Protein AF-A0A1S8X1K6-F1 (afdb_monomer_lite)

Structure (mmCIF, N/CA/C/O backbone):
data_AF-A0A1S8X1K6-F1
#
_entry.id   AF-A0A1S8X1K6-F1
#
loop_
_atom_site.group_PDB
_atom_site.id
_atom_site.type_symbol
_atom_site.label_atom_id
_atom_site.label_alt_id
_atom_site.label_comp_id
_atom_site.label_asym_id
_atom_site.label_entity_id
_atom_site.label_seq_id
_atom_site.pdbx_PDB_ins_code
_atom_site.Cartn_x
_atom_site.Cartn_y
_atom_site.Cartn_z
_atom_site.occupancy
_atom_site.B_iso_or_equiv
_atom_site.auth_seq_id
_atom_site.auth_comp_id
_atom_site.auth_asym_id
_atom_site.auth_atom_id
_atom_site.pdbx_PDB_model_num
ATOM 1 N N . MET A 1 1 ? 0.763 10.825 52.551 1.00 49.91 1 MET A N 1
ATOM 2 C CA . MET A 1 1 ? 0.249 11.435 51.300 1.00 49.91 1 MET A CA 1
ATOM 3 C C . MET A 1 1 ? 1.243 11.391 50.130 1.00 49.91 1 MET A C 1
ATOM 5 O O . MET A 1 1 ? 0.794 11.433 48.998 1.00 49.91 1 MET A O 1
ATOM 9 N N . LEU A 1 2 ? 2.560 11.222 50.345 1.00 53.31 2 LEU A N 1
ATOM 10 C CA . LEU A 1 2 ? 3.559 11.138 49.257 1.00 53.31 2 LEU A CA 1
ATOM 11 C C . LEU A 1 2 ? 3.500 9.832 48.424 1.00 53.31 2 LEU A C 1
ATOM 13 O O . LEU A 1 2 ? 3.860 9.824 47.253 1.00 53.31 2 LEU A O 1
ATOM 17 N N . ILE A 1 3 ? 3.015 8.740 49.028 1.00 54.16 3 ILE A N 1
ATOM 18 C CA . ILE A 1 3 ? 2.956 7.384 48.439 1.00 54.16 3 ILE A CA 1
ATOM 19 C C . ILE A 1 3 ? 1.762 7.234 47.472 1.00 54.16 3 ILE A C 1
ATOM 21 O O . ILE A 1 3 ? 1.791 6.458 46.524 1.00 54.16 3 ILE A O 1
ATOM 25 N N . GLN A 1 4 ? 0.702 8.022 47.677 1.00 53.00 4 GLN A N 1
ATOM 26 C CA . GLN A 1 4 ? -0.536 7.945 46.893 1.00 53.00 4 GLN A CA 1
ATOM 27 C C . GLN A 1 4 ? -0.394 8.624 45.519 1.00 53.00 4 GLN A C 1
ATOM 29 O O . GLN A 1 4 ? -1.008 8.192 44.548 1.00 53.00 4 GLN A O 1
ATOM 34 N N . HIS A 1 5 ? 0.477 9.635 45.413 1.00 50.34 5 HIS A N 1
ATOM 35 C CA . HIS A 1 5 ? 0.811 10.294 44.145 1.00 50.34 5 HIS A CA 1
ATOM 36 C C . HIS A 1 5 ? 1.743 9.458 43.260 1.00 50.34 5 HIS A C 1
ATOM 38 O O . HIS A 1 5 ? 1.666 9.553 42.039 1.00 50.34 5 HIS A O 1
ATOM 44 N N . THR A 1 6 ? 2.592 8.614 43.852 1.00 51.22 6 THR A N 1
ATOM 45 C CA . THR A 1 6 ? 3.534 7.756 43.113 1.00 51.22 6 THR A CA 1
ATOM 46 C C . THR A 1 6 ? 2.828 6.597 42.406 1.00 51.22 6 THR A C 1
ATOM 48 O O . THR A 1 6 ? 3.234 6.221 41.311 1.00 51.22 6 THR A O 1
ATOM 51 N N . ILE A 1 7 ? 1.732 6.078 42.974 1.00 52.78 7 ILE A N 1
ATOM 52 C CA . ILE A 1 7 ? 0.923 5.011 42.354 1.00 52.78 7 ILE A CA 1
ATOM 53 C C . ILE A 1 7 ? 0.097 5.549 41.172 1.00 52.78 7 ILE A C 1
ATOM 55 O O . ILE A 1 7 ? -0.076 4.853 40.175 1.00 52.78 7 ILE A O 1
ATOM 59 N N . LEU A 1 8 ? -0.366 6.803 41.242 1.00 51.25 8 LEU A N 1
ATOM 60 C CA . LEU A 1 8 ? -1.197 7.414 40.196 1.00 51.25 8 LEU A CA 1
ATOM 61 C C . LEU A 1 8 ? -0.425 7.699 38.891 1.00 51.25 8 LEU A C 1
ATOM 63 O O . LEU A 1 8 ? -1.028 7.819 37.830 1.00 51.25 8 LEU A O 1
ATOM 67 N N . LEU A 1 9 ? 0.906 7.790 38.955 1.00 53.66 9 LEU A N 1
ATOM 68 C CA . LEU A 1 9 ? 1.767 8.103 37.808 1.00 53.66 9 LEU A CA 1
ATOM 69 C C . LEU A 1 9 ? 2.146 6.878 36.956 1.00 53.66 9 LEU A C 1
ATOM 71 O O . LEU A 1 9 ? 2.647 7.056 35.849 1.00 53.66 9 LEU A O 1
ATOM 75 N N . LEU A 1 10 ? 1.909 5.647 37.430 1.00 54.81 10 LEU A N 1
ATOM 76 C CA . LEU A 1 10 ? 2.419 4.429 36.781 1.00 54.81 10 LEU A CA 1
ATOM 77 C C . LEU A 1 10 ? 1.431 3.698 35.857 1.00 54.81 10 LEU A C 1
ATOM 79 O O . LEU A 1 10 ? 1.781 2.658 35.302 1.00 54.81 10 LEU A O 1
ATOM 83 N N . THR A 1 11 ? 0.215 4.204 35.647 1.00 60.66 11 THR A N 1
ATOM 84 C CA . THR A 1 11 ? -0.744 3.582 34.718 1.00 60.66 11 THR A CA 1
ATOM 85 C C . THR A 1 11 ? -0.612 4.162 33.309 1.00 60.66 11 THR A C 1
ATOM 87 O O . THR A 1 11 ? -1.548 4.763 32.782 1.00 60.66 11 THR A O 1
ATOM 90 N N . THR A 1 12 ? 0.548 4.007 32.668 1.00 66.06 12 THR A N 1
ATOM 91 C CA . THR A 1 12 ? 0.636 4.180 31.212 1.00 66.06 12 THR A CA 1
ATOM 92 C C . THR A 1 12 ? -0.003 2.959 30.554 1.00 66.06 12 THR A C 1
ATOM 94 O O . THR A 1 12 ? 0.557 1.866 30.523 1.00 66.06 12 THR A O 1
ATOM 97 N N . ALA A 1 13 ? -1.233 3.119 30.064 1.00 64.75 13 ALA A N 1
ATOM 98 C CA . ALA A 1 13 ? -1.916 2.080 29.305 1.00 64.75 13 ALA A CA 1
ATOM 99 C C . ALA A 1 13 ? -1.148 1.818 27.997 1.00 64.75 13 ALA A C 1
ATOM 101 O O . ALA A 1 13 ? -1.278 2.564 27.029 1.00 64.75 13 ALA A O 1
ATOM 102 N N . PHE A 1 14 ? -0.332 0.762 27.967 1.00 63.31 14 PHE A N 1
ATOM 103 C CA . PHE A 1 14 ? 0.310 0.289 26.743 1.00 63.31 14 PHE A CA 1
ATOM 104 C C . PHE A 1 14 ? -0.761 -0.258 25.795 1.00 63.31 14 PHE A C 1
ATOM 106 O O . PHE A 1 14 ? -1.248 -1.379 25.944 1.00 63.31 14 PHE A O 1
ATOM 113 N N . THR A 1 15 ? -1.152 0.534 24.800 1.00 67.81 15 THR A N 1
ATOM 114 C CA . THR A 1 15 ? -1.998 0.045 23.712 1.00 67.81 15 THR A CA 1
ATOM 115 C C . THR A 1 15 ? -1.126 -0.701 22.708 1.00 67.81 15 THR A C 1
ATOM 117 O O . THR A 1 15 ? -0.350 -0.084 21.979 1.00 67.81 15 THR A O 1
ATOM 120 N N . LEU A 1 16 ? -1.259 -2.026 22.645 1.00 69.19 16 LEU A N 1
ATOM 121 C CA . LEU A 1 16 ? -0.649 -2.826 21.582 1.00 69.19 16 LEU A CA 1
ATOM 122 C C . LEU A 1 16 ? -1.337 -2.494 20.249 1.00 69.19 16 LEU A C 1
ATOM 124 O O . LEU A 1 16 ? -2.508 -2.826 20.039 1.00 69.19 16 LEU A O 1
ATOM 128 N N . VAL A 1 17 ? -0.613 -1.818 19.356 1.00 77.94 17 VAL A N 1
ATOM 129 C CA . VAL A 1 17 ? -1.015 -1.629 17.959 1.00 77.94 17 VAL A CA 1
ATOM 130 C C . VAL A 1 17 ? -0.488 -2.823 17.168 1.00 77.94 17 VAL A C 1
ATOM 132 O O . VAL A 1 17 ? 0.717 -3.040 17.111 1.00 77.94 17 VAL A O 1
ATOM 135 N N . SER A 1 18 ? -1.391 -3.598 16.570 1.00 83.38 18 SER A N 1
ATOM 136 C CA . SER A 1 18 ? -1.053 -4.749 15.727 1.00 83.38 18 SER A CA 1
ATOM 137 C C . SER A 1 18 ? -1.268 -4.410 14.250 1.00 83.38 18 SER A C 1
ATOM 139 O O . SER A 1 18 ? -2.226 -3.707 13.911 1.00 83.38 18 SER A O 1
ATOM 141 N N . ALA A 1 19 ? -0.353 -4.873 13.399 1.00 90.19 19 ALA A N 1
ATOM 142 C CA . ALA A 1 19 ? -0.482 -4.862 11.948 1.00 90.19 19 ALA A CA 1
ATOM 143 C C . ALA A 1 19 ? -0.735 -6.296 11.474 1.00 90.19 19 AL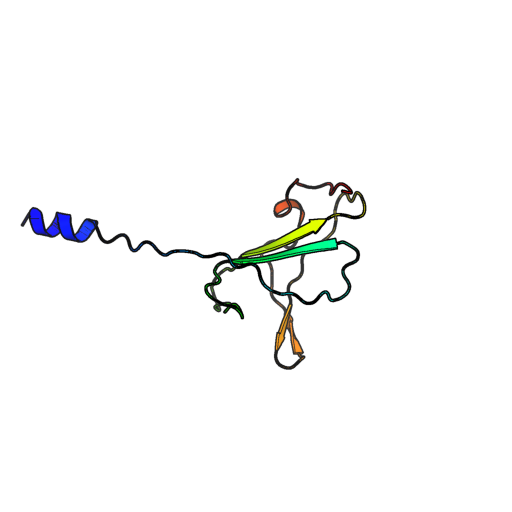A A C 1
ATOM 145 O O . ALA A 1 19 ? -0.001 -7.199 11.869 1.00 90.19 19 ALA A O 1
ATOM 146 N N . GLU A 1 20 ? -1.730 -6.480 10.610 1.00 94.81 20 GLU A N 1
ATOM 147 C CA . GLU A 1 20 ? -2.127 -7.799 10.111 1.00 94.81 20 GLU A CA 1
ATOM 148 C C . GLU A 1 20 ? -1.974 -7.848 8.590 1.00 94.81 20 GLU A C 1
ATOM 150 O O . GLU A 1 20 ? -2.414 -6.929 7.892 1.00 94.81 20 GLU A O 1
ATOM 155 N N . THR A 1 21 ? -1.358 -8.914 8.070 1.00 95.69 21 THR A N 1
ATOM 156 C CA . THR A 1 21 ? -1.324 -9.174 6.622 1.00 95.69 21 THR A CA 1
ATOM 157 C C . THR A 1 21 ? -2.655 -9.783 6.211 1.00 95.69 21 THR A C 1
ATOM 159 O O . THR A 1 21 ? -3.050 -10.827 6.719 1.00 95.69 21 THR A O 1
ATOM 162 N N . VAL A 1 22 ? -3.361 -9.128 5.296 1.00 96.31 22 VAL A N 1
ATOM 163 C CA . VAL A 1 22 ? -4.720 -9.510 4.914 1.00 96.31 22 VAL A CA 1
ATOM 164 C C . VAL A 1 22 ? -4.730 -10.268 3.595 1.00 96.31 22 VAL A C 1
ATOM 166 O O . VAL A 1 22 ? -3.918 -10.027 2.701 1.00 96.31 22 VAL A O 1
ATOM 169 N N . THR A 1 23 ? -5.705 -11.162 3.441 1.00 95.56 23 THR A N 1
ATOM 170 C CA . THR A 1 23 ? -6.045 -11.688 2.117 1.00 95.56 23 THR A CA 1
ATOM 171 C C . THR A 1 23 ? -6.668 -10.569 1.289 1.00 95.56 23 THR A C 1
ATOM 173 O O . THR A 1 23 ? -7.566 -9.870 1.761 1.00 95.56 23 THR A O 1
ATOM 176 N N . TYR A 1 24 ? -6.202 -10.403 0.055 1.00 94.44 24 TYR A N 1
ATOM 177 C CA . TYR A 1 24 ? -6.712 -9.406 -0.880 1.00 94.44 24 TYR A CA 1
ATOM 178 C C . TYR A 1 24 ? -7.141 -10.073 -2.187 1.00 94.44 24 TYR A C 1
ATOM 180 O O . TYR A 1 24 ? -6.697 -11.171 -2.524 1.00 94.44 24 TYR A O 1
ATOM 188 N N . LYS A 1 25 ? -8.023 -9.396 -2.924 1.00 94.75 25 LYS A N 1
ATOM 189 C CA . LYS A 1 25 ? -8.410 -9.776 -4.282 1.00 94.75 25 LYS A CA 1
ATOM 190 C C . LYS A 1 25 ? -7.789 -8.780 -5.251 1.00 94.75 25 LYS A C 1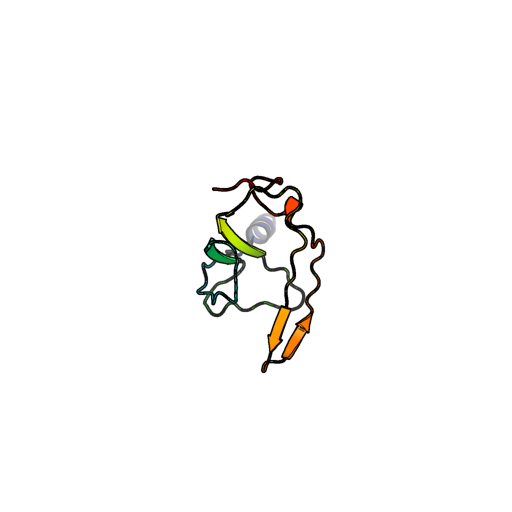
ATOM 192 O O . LYS A 1 25 ? -8.084 -7.590 -5.162 1.00 94.75 25 LYS A O 1
ATOM 197 N N . ASP A 1 26 ? -6.957 -9.265 -6.167 1.00 94.56 26 ASP A N 1
ATOM 198 C CA . ASP A 1 26 ? -6.451 -8.441 -7.261 1.00 94.56 26 ASP A CA 1
ATOM 199 C C . ASP A 1 26 ? -7.606 -8.055 -8.204 1.00 94.56 26 ASP A C 1
ATOM 201 O O . ASP A 1 26 ? -8.451 -8.886 -8.551 1.00 94.56 26 ASP A O 1
ATOM 205 N N . CYS A 1 27 ? -7.675 -6.775 -8.565 1.00 93.00 27 CYS A N 1
ATOM 206 C CA . CYS A 1 27 ? -8.739 -6.190 -9.381 1.00 93.00 27 CYS A CA 1
ATOM 207 C C . CYS A 1 27 ? -8.248 -5.660 -10.740 1.00 93.00 27 CYS A C 1
ATOM 209 O O . CYS A 1 27 ? -8.980 -4.927 -11.401 1.00 93.00 27 CYS A O 1
ATOM 211 N N . GLY A 1 28 ? -7.044 -6.049 -11.169 1.00 94.62 28 GLY A N 1
ATOM 212 C CA . GLY A 1 28 ? -6.450 -5.645 -12.446 1.00 94.62 28 GLY A CA 1
ATOM 213 C C . GLY A 1 28 ? -5.097 -4.946 -12.305 1.00 94.62 28 GLY A C 1
ATOM 214 O O . GLY A 1 28 ? -4.792 -4.054 -13.099 1.00 94.62 28 GLY A O 1
ATOM 215 N N . SER A 1 29 ? -4.294 -5.305 -11.299 1.00 93.38 29 SER A N 1
ATOM 216 C CA . SER A 1 29 ? -2.949 -4.750 -11.137 1.00 93.38 29 SER A CA 1
ATOM 217 C C . SER A 1 29 ? -2.094 -5.059 -12.369 1.00 93.38 29 SER A C 1
ATOM 219 O O . SER A 1 29 ? -2.019 -6.196 -12.827 1.00 93.38 29 SER A O 1
ATOM 221 N N . LYS A 1 30 ? -1.397 -4.045 -12.894 1.00 90.31 30 LYS A N 1
ATOM 222 C CA . LYS A 1 30 ? -0.418 -4.209 -13.990 1.00 90.31 30 LYS A CA 1
ATOM 223 C C . LYS A 1 30 ? 0.974 -4.623 -13.501 1.00 90.31 30 LYS A C 1
ATOM 225 O O . LYS A 1 30 ? 1.898 -4.758 -14.297 1.00 90.31 30 LYS A O 1
ATOM 230 N N . LEU A 1 31 ? 1.122 -4.763 -12.190 1.00 91.44 31 LEU A N 1
ATOM 231 C CA . LEU A 1 31 ? 2.352 -5.073 -11.481 1.00 91.44 31 LEU A CA 1
ATOM 232 C C . LEU A 1 31 ? 2.095 -6.184 -10.464 1.00 91.44 31 LEU A C 1
ATOM 234 O O . LEU A 1 31 ? 0.943 -6.516 -10.183 1.00 91.44 31 LEU A O 1
ATOM 238 N N . THR A 1 32 ? 3.159 -6.757 -9.907 1.00 93.25 32 THR A N 1
ATOM 239 C CA . THR A 1 32 ? 3.007 -7.865 -8.956 1.00 93.25 32 THR A CA 1
ATOM 240 C C . THR A 1 32 ? 2.802 -7.326 -7.546 1.00 93.25 32 THR A C 1
ATOM 242 O O .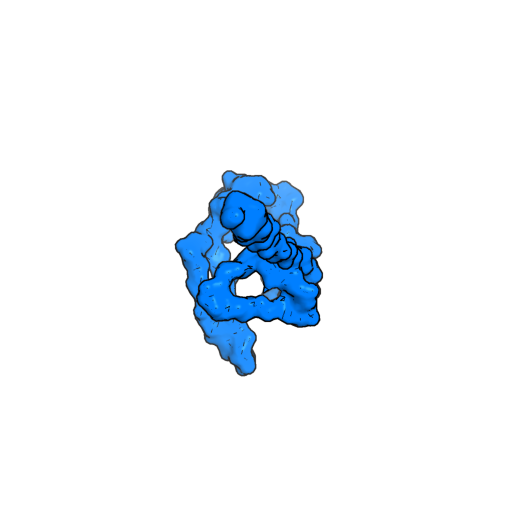 THR A 1 32 ? 3.696 -6.688 -6.991 1.00 93.25 32 THR A O 1
ATOM 245 N N . VAL A 1 33 ? 1.654 -7.618 -6.936 1.00 96.25 33 VAL A N 1
ATOM 246 C CA . VAL A 1 33 ? 1.410 -7.338 -5.516 1.00 96.25 33 VAL A CA 1
ATOM 247 C C . VAL A 1 33 ? 1.893 -8.533 -4.690 1.00 96.25 33 VAL A C 1
ATOM 249 O O . VAL A 1 33 ? 1.476 -9.665 -4.904 1.00 96.25 33 VAL A O 1
ATOM 252 N N . GLY A 1 34 ? 2.808 -8.297 -3.753 1.00 95.75 34 GLY A N 1
ATOM 253 C CA . GLY A 1 34 ? 3.340 -9.332 -2.867 1.00 95.75 34 GLY A CA 1
ATOM 254 C C . GLY A 1 34 ? 2.490 -9.513 -1.612 1.00 95.75 34 GLY A C 1
ATOM 255 O O . GLY A 1 34 ? 2.147 -10.632 -1.244 1.00 95.75 34 GLY A O 1
ATOM 256 N N . SER A 1 35 ? 2.128 -8.413 -0.950 1.00 96.75 35 SER A N 1
ATOM 257 C CA . SER A 1 35 ? 1.273 -8.457 0.241 1.00 96.75 35 SER A CA 1
ATOM 258 C C . SER A 1 35 ? 0.554 -7.137 0.483 1.00 96.75 35 SER A C 1
ATOM 260 O O . SER A 1 35 ? 0.993 -6.074 0.039 1.00 96.75 35 SER A O 1
ATOM 262 N N . VAL A 1 36 ? -0.545 -7.222 1.229 1.00 97.25 36 VAL A N 1
ATOM 263 C CA . VAL A 1 36 ? -1.275 -6.072 1.754 1.00 97.25 36 VAL A CA 1
ATOM 264 C C . VAL A 1 36 ? -1.402 -6.259 3.258 1.00 97.25 36 VAL A C 1
ATOM 266 O O . VAL A 1 36 ? -1.811 -7.326 3.714 1.00 97.25 36 VAL A O 1
ATOM 269 N N . SER A 1 37 ? -1.065 -5.239 4.038 1.00 96.94 37 SER A N 1
ATOM 270 C CA . SER A 1 37 ? -1.278 -5.241 5.483 1.00 96.94 37 SER A CA 1
ATOM 271 C C . SER A 1 37 ? -2.003 -3.991 5.954 1.00 96.94 37 SER A C 1
ATOM 273 O O . SER A 1 37 ? -1.929 -2.930 5.332 1.00 96.94 37 SER A O 1
ATOM 275 N N . VAL A 1 38 ? -2.748 -4.137 7.047 1.00 96.56 38 VAL A N 1
ATOM 276 C CA . VAL A 1 38 ? -3.580 -3.077 7.624 1.00 96.56 38 VAL A CA 1
ATOM 277 C C . VAL A 1 38 ? -3.215 -2.892 9.090 1.00 96.56 38 VAL A C 1
ATOM 279 O O . VAL A 1 38 ? -3.120 -3.860 9.847 1.00 96.56 38 VAL A O 1
ATOM 282 N N . GLN A 1 39 ? -3.035 -1.639 9.500 1.00 95.62 39 GLN A N 1
ATOM 283 C CA . GLN A 1 39 ? -2.711 -1.260 10.870 1.00 95.62 39 GLN A CA 1
ATOM 284 C C . GLN A 1 39 ? -3.542 -0.038 11.298 1.00 95.62 39 GLN A C 1
ATOM 286 O O . GLN A 1 39 ? -3.544 0.964 10.590 1.00 95.62 39 GLN A O 1
ATOM 291 N N . PRO A 1 40 ? -4.210 -0.057 12.462 1.00 94.69 40 PRO A N 1
ATOM 292 C CA . PRO A 1 40 ? -4.359 -1.193 13.365 1.00 94.69 40 PRO A CA 1
ATOM 293 C C . PRO A 1 40 ? -5.312 -2.261 12.803 1.00 94.69 40 PRO A C 1
ATOM 295 O O . PRO A 1 40 ? -6.391 -1.941 12.308 1.00 94.69 40 PRO A O 1
ATOM 298 N N . CYS A 1 41 ? -4.968 -3.538 12.966 1.00 94.31 41 CYS A N 1
ATOM 299 C CA . CYS A 1 41 ? -5.892 -4.644 12.733 1.00 94.31 41 CYS A CA 1
ATOM 300 C C . CYS A 1 41 ? -5.625 -5.768 13.740 1.00 94.31 41 CYS A C 1
ATOM 302 O O . CYS A 1 41 ? -4.504 -6.239 13.861 1.00 94.31 41 CYS A O 1
ATOM 304 N N . LYS A 1 42 ? -6.650 -6.153 14.514 1.00 89.94 42 LYS A N 1
ATOM 305 C CA . LYS A 1 42 ? -6.544 -7.222 15.528 1.00 89.94 42 LYS A CA 1
ATOM 306 C C . LYS A 1 42 ? -6.985 -8.588 15.008 1.00 89.94 42 LYS A C 1
ATOM 308 O O . LYS A 1 42 ? -6.564 -9.602 15.542 1.00 89.94 42 LYS A O 1
ATOM 313 N N . GLN A 1 43 ? -7.897 -8.591 14.040 1.00 89.94 43 GLN A N 1
ATOM 314 C CA . GLN A 1 43 ? -8.458 -9.786 13.423 1.00 89.94 43 GLN A CA 1
ATOM 315 C C . GLN A 1 43 ? -9.020 -9.423 12.050 1.00 89.94 43 GLN A C 1
ATOM 317 O O . GLN A 1 43 ? -9.466 -8.289 11.843 1.00 89.94 43 GLN A O 1
ATOM 322 N N . THR A 1 44 ? -9.032 -10.387 11.136 1.00 91.06 44 THR A N 1
ATOM 323 C CA . THR A 1 44 ? -9.647 -10.248 9.817 1.00 91.06 44 THR A CA 1
ATOM 324 C C . THR A 1 44 ? -11.114 -10.710 9.854 1.00 91.06 44 THR A C 1
ATOM 326 O O . THR A 1 44 ? -11.419 -11.707 10.508 1.00 91.06 44 THR A O 1
ATOM 329 N N . PRO A 1 45 ? -12.052 -10.002 9.189 1.00 92.94 45 PRO A N 1
ATOM 330 C CA . PRO A 1 45 ? -11.866 -8.766 8.423 1.00 92.94 45 PRO A CA 1
ATOM 331 C C . PRO A 1 45 ? -11.554 -7.549 9.312 1.00 92.94 45 PRO A C 1
ATOM 333 O O . PRO A 1 45 ? -12.151 -7.360 10.372 1.00 92.94 45 PRO A O 1
ATOM 336 N N . CYS A 1 46 ? -10.623 -6.703 8.860 1.00 94.00 46 CYS A N 1
ATOM 337 C CA . CYS A 1 46 ? -10.180 -5.537 9.621 1.00 94.00 46 CYS A CA 1
ATOM 338 C C . CYS A 1 46 ? -11.298 -4.494 9.757 1.00 94.00 46 CYS A C 1
ATOM 340 O O . CYS A 1 46 ? -11.918 -4.085 8.775 1.00 94.00 46 CYS A O 1
ATOM 342 N N . VAL A 1 47 ? -11.519 -4.018 10.984 1.00 92.44 47 VAL A N 1
ATOM 343 C CA . VAL A 1 47 ? -12.507 -2.974 11.278 1.00 92.44 47 VAL A CA 1
ATOM 344 C C . VAL A 1 47 ? -11.855 -1.599 11.160 1.00 92.44 47 VAL A C 1
ATOM 346 O O . VAL A 1 47 ? -11.086 -1.198 12.033 1.00 92.44 47 VAL A O 1
ATOM 349 N N . LEU A 1 48 ? -12.210 -0.853 10.113 1.00 90.81 48 LEU A N 1
ATOM 350 C CA . LEU A 1 48 ? -11.837 0.556 9.971 1.00 90.81 48 LEU A CA 1
ATOM 351 C C . LEU A 1 48 ? -12.796 1.424 10.792 1.00 90.81 48 LEU A C 1
ATOM 353 O O . LEU A 1 48 ? -14.008 1.417 10.565 1.00 90.81 48 LEU A O 1
ATOM 357 N N . LYS A 1 49 ? -12.268 2.172 11.766 1.00 90.12 49 LYS A N 1
ATOM 358 C CA . LYS A 1 49 ? -13.088 3.034 12.626 1.00 90.12 49 LYS A CA 1
ATOM 359 C C . LYS A 1 49 ? -13.220 4.428 12.019 1.00 90.12 49 LYS A C 1
ATOM 361 O O . LYS A 1 49 ? -12.230 5.071 11.672 1.00 90.12 49 LYS A O 1
ATOM 366 N N . ARG A 1 50 ? -14.457 4.921 11.936 1.00 89.19 50 ARG A N 1
ATOM 367 C CA . ARG A 1 50 ? -14.753 6.283 11.474 1.00 89.19 50 ARG A CA 1
ATOM 368 C C . ARG A 1 50 ? -14.059 7.315 12.369 1.00 89.19 50 ARG A C 1
ATOM 370 O O . ARG A 1 50 ? -14.088 7.180 13.587 1.00 89.19 50 ARG A O 1
ATOM 377 N N . 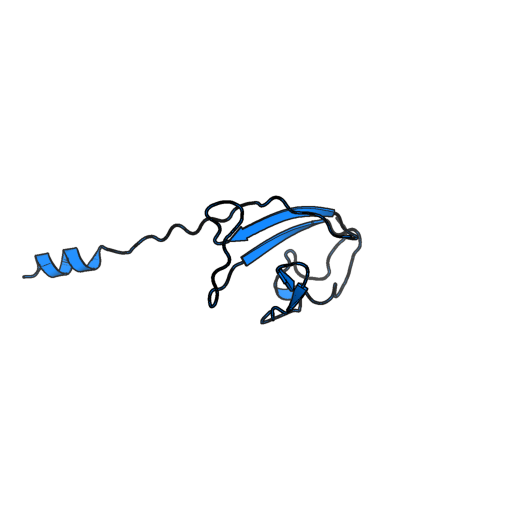GLY A 1 51 ? -13.480 8.348 11.755 1.00 88.62 51 GLY A N 1
ATOM 378 C CA . GLY A 1 51 ? -12.777 9.418 12.472 1.00 88.62 51 GLY A CA 1
ATOM 379 C C . GLY A 1 51 ? -11.403 9.013 13.011 1.00 88.62 51 GLY A C 1
ATOM 380 O O . GLY A 1 51 ? -10.825 9.752 13.797 1.00 88.62 51 GLY A O 1
ATOM 381 N N . SER A 1 52 ? -10.887 7.849 12.609 1.00 89.94 52 SER A N 1
ATOM 382 C CA . SER A 1 52 ? -9.534 7.404 12.939 1.00 89.94 52 SER A CA 1
ATOM 383 C C . SER A 1 52 ? -8.733 7.128 11.675 1.00 89.94 52 SER A C 1
ATOM 385 O O . SER A 1 52 ? -9.306 6.785 10.638 1.00 89.94 52 SER A O 1
ATOM 387 N N . SER A 1 53 ? -7.413 7.232 11.785 1.00 90.06 53 SER A N 1
ATOM 388 C CA . SER A 1 53 ? -6.494 6.888 10.705 1.00 90.06 53 SER A CA 1
ATOM 389 C C . SER A 1 53 ? -6.136 5.406 10.761 1.00 90.06 53 SER A C 1
ATOM 391 O O . SER A 1 53 ? -5.953 4.824 11.832 1.00 90.06 53 SER A O 1
ATOM 393 N N . SER A 1 54 ? -6.039 4.780 9.594 1.00 91.88 54 SER A N 1
ATOM 394 C CA . SER A 1 54 ? -5.513 3.426 9.430 1.00 91.88 54 SER A CA 1
ATOM 395 C C . SER A 1 54 ? -4.475 3.449 8.318 1.00 91.88 54 SER A C 1
ATOM 397 O O . SER A 1 54 ? -4.675 4.087 7.289 1.00 91.88 54 SER A O 1
ATOM 399 N N . THR A 1 55 ? -3.367 2.757 8.528 1.00 93.56 55 THR A N 1
ATOM 400 C CA . THR A 1 55 ? -2.311 2.582 7.541 1.00 93.56 55 THR A CA 1
ATOM 401 C C . THR A 1 55 ? -2.571 1.300 6.769 1.00 93.56 55 THR A C 1
ATOM 403 O O . THR A 1 55 ? -2.659 0.221 7.355 1.00 93.56 55 THR A O 1
ATOM 406 N N . ILE A 1 56 ? -2.657 1.419 5.448 1.00 94.50 56 ILE A N 1
ATOM 407 C CA . ILE A 1 56 ? -2.631 0.283 4.531 1.00 94.50 56 ILE A CA 1
ATOM 408 C C . ILE A 1 56 ? -1.248 0.273 3.893 1.00 94.50 56 ILE A C 1
ATOM 410 O O . ILE A 1 56 ? -0.834 1.263 3.292 1.00 94.50 56 ILE A O 1
ATOM 414 N N . ARG A 1 57 ? -0.519 -0.830 4.039 1.00 96.06 57 ARG A N 1
ATOM 415 C CA . ARG A 1 57 ? 0.787 -1.021 3.410 1.00 96.06 57 ARG A CA 1
ATOM 416 C C . ARG A 1 57 ? 0.655 -2.050 2.304 1.00 96.06 57 ARG A C 1
ATOM 418 O O . ARG A 1 57 ? 0.197 -3.161 2.547 1.00 96.06 57 ARG A O 1
ATOM 425 N N . ILE A 1 58 ? 1.100 -1.681 1.110 1.00 95.81 58 ILE A N 1
ATOM 426 C CA . ILE A 1 58 ? 1.143 -2.565 -0.052 1.00 95.81 58 ILE A CA 1
ATOM 427 C C . ILE A 1 58 ? 2.609 -2.808 -0.384 1.00 95.81 58 ILE A C 1
ATOM 429 O O . ILE A 1 58 ? 3.354 -1.866 -0.647 1.00 95.81 58 ILE A O 1
ATOM 433 N N . VAL A 1 59 ? 3.024 -4.069 -0.348 1.00 95.94 59 VAL A N 1
ATOM 434 C CA . VAL A 1 59 ? 4.327 -4.487 -0.867 1.00 95.94 59 VAL A CA 1
ATOM 435 C C . VAL A 1 59 ? 4.100 -4.967 -2.285 1.00 95.94 59 VAL A C 1
ATOM 437 O O . VAL A 1 59 ? 3.315 -5.890 -2.505 1.00 95.94 59 VAL A O 1
ATOM 440 N N . PHE A 1 60 ? 4.780 -4.348 -3.237 1.00 94.25 60 PHE A N 1
ATOM 441 C CA . PHE A 1 60 ? 4.653 -4.668 -4.647 1.00 94.25 60 PHE A CA 1
ATOM 442 C C . PHE A 1 60 ? 6.013 -4.633 -5.338 1.00 94.25 60 PHE A C 1
ATOM 444 O O . PHE A 1 60 ? 6.966 -4.048 -4.826 1.00 94.25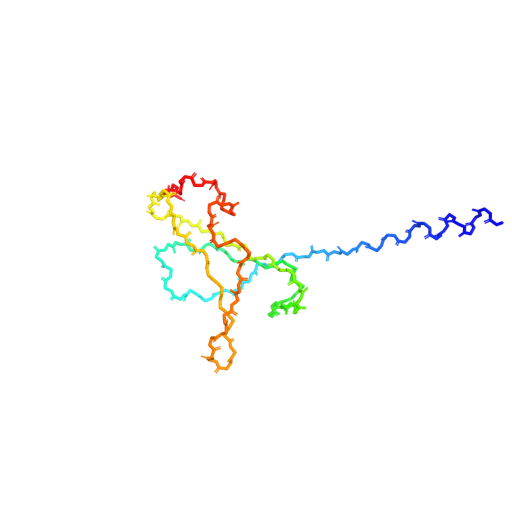 60 PHE A O 1
ATOM 451 N N . ARG A 1 61 ? 6.079 -5.270 -6.503 1.00 93.62 61 ARG A N 1
ATOM 452 C CA . ARG A 1 61 ? 7.236 -5.283 -7.392 1.00 93.62 61 ARG A CA 1
ATOM 453 C C . ARG A 1 61 ? 6.908 -4.453 -8.622 1.00 93.62 61 ARG A C 1
ATOM 455 O O . ARG A 1 61 ? 5.917 -4.741 -9.297 1.00 93.62 61 ARG A O 1
ATOM 462 N N . ALA A 1 62 ? 7.703 -3.426 -8.895 1.00 91.25 62 ALA A N 1
ATOM 463 C CA . ALA A 1 62 ? 7.507 -2.596 -10.074 1.00 91.25 62 ALA A CA 1
ATOM 464 C C . ALA A 1 62 ? 7.982 -3.345 -11.328 1.00 91.25 62 ALA A C 1
ATOM 466 O O . ALA A 1 62 ? 9.055 -3.951 -11.338 1.00 91.25 62 ALA A O 1
ATOM 467 N N . ASN A 1 63 ? 7.177 -3.290 -12.390 1.00 89.38 63 ASN A N 1
ATOM 468 C CA . ASN A 1 63 ? 7.486 -3.942 -13.666 1.00 89.38 63 ASN A CA 1
ATOM 469 C C . ASN A 1 63 ? 8.271 -3.034 -14.625 1.00 89.38 63 ASN A C 1
ATOM 471 O O . ASN A 1 63 ? 8.851 -3.518 -15.591 1.00 89.38 63 ASN A O 1
ATOM 475 N N . GLU A 1 64 ? 8.266 -1.725 -14.378 1.00 88.81 64 GLU A N 1
ATOM 476 C CA . GLU A 1 64 ? 8.938 -0.720 -15.194 1.00 88.81 64 GLU A CA 1
ATOM 477 C C . GLU A 1 64 ? 9.459 0.419 -14.315 1.00 88.81 64 GLU A C 1
ATOM 479 O O . GLU A 1 64 ? 8.977 0.641 -13.201 1.00 88.81 64 GLU A O 1
ATOM 484 N N . THR A 1 65 ? 10.457 1.140 -14.822 1.00 88.75 65 THR A N 1
ATOM 485 C CA . THR A 1 65 ? 10.973 2.341 -14.165 1.00 88.75 65 THR A CA 1
ATOM 486 C C . THR A 1 65 ? 10.059 3.521 -14.487 1.00 88.75 65 THR A C 1
ATOM 488 O O . THR A 1 65 ? 9.879 3.856 -15.656 1.00 88.75 65 THR A O 1
ATOM 491 N N . ALA A 1 66 ? 9.512 4.178 -13.464 1.00 83.38 66 ALA A N 1
ATOM 492 C CA . ALA A 1 66 ? 8.570 5.285 -13.616 1.00 83.38 66 ALA A CA 1
ATOM 493 C C . ALA A 1 66 ? 8.968 6.473 -12.732 1.00 83.38 66 ALA A C 1
ATOM 495 O O . ALA A 1 66 ? 9.151 6.330 -11.525 1.00 83.38 66 ALA A O 1
ATOM 496 N N . GLY A 1 67 ? 9.078 7.663 -13.330 1.00 76.12 67 GLY A N 1
ATOM 497 C CA . GLY A 1 67 ? 9.436 8.891 -12.612 1.00 76.12 67 GLY A CA 1
ATOM 498 C C . GLY A 1 67 ? 8.374 9.324 -11.603 1.00 76.12 67 GLY A C 1
ATOM 499 O O . GLY A 1 67 ? 8.667 9.487 -10.422 1.00 76.12 67 GLY A O 1
ATOM 500 N N . LEU A 1 68 ? 7.136 9.471 -12.078 1.00 75.69 68 LEU A N 1
ATOM 501 C CA . LEU A 1 68 ? 5.967 9.858 -11.291 1.00 75.69 68 LEU A CA 1
ATOM 502 C C . LEU A 1 68 ? 4.841 8.849 -11.571 1.00 75.69 68 LEU A C 1
ATOM 504 O O . LEU A 1 68 ? 4.111 9.010 -12.547 1.00 75.69 68 LEU A O 1
ATOM 508 N N . PRO A 1 69 ? 4.712 7.788 -10.760 1.00 75.31 69 PRO A N 1
ATOM 509 C CA . PRO A 1 69 ? 3.737 6.707 -10.965 1.00 75.31 69 PRO A CA 1
ATOM 510 C C . PRO A 1 69 ? 2.258 7.111 -10.793 1.00 75.31 69 PRO A C 1
ATOM 512 O O . PRO A 1 69 ? 1.379 6.286 -11.030 1.00 75.31 69 PRO A O 1
ATOM 515 N N . GLY A 1 70 ? 1.970 8.364 -10.423 1.00 83.88 70 GLY A N 1
ATOM 516 C CA . GLY A 1 70 ? 0.618 8.913 -10.297 1.00 83.88 70 GLY A CA 1
ATOM 517 C C . GLY A 1 70 ? 0.143 9.069 -8.852 1.00 83.88 70 GLY A C 1
ATOM 518 O O . GLY A 1 70 ? 0.944 9.087 -7.916 1.00 83.88 70 GLY A O 1
ATOM 519 N N . ASP A 1 71 ? -1.174 9.201 -8.702 1.00 89.62 71 ASP A N 1
ATOM 520 C CA . ASP A 1 71 ? -1.867 9.407 -7.431 1.00 89.62 71 ASP A CA 1
ATOM 521 C C . ASP A 1 71 ? -2.484 8.105 -6.895 1.00 89.62 71 ASP A C 1
ATOM 523 O O . ASP A 1 71 ? -3.043 7.300 -7.645 1.00 89.62 71 ASP A O 1
ATOM 527 N N . ALA A 1 72 ? -2.432 7.918 -5.578 1.00 90.69 72 ALA A N 1
ATOM 528 C CA . ALA A 1 72 ? -3.192 6.902 -4.871 1.00 90.69 72 ALA A CA 1
ATOM 529 C C . ALA A 1 72 ? -4.662 7.315 -4.751 1.00 90.69 72 ALA A C 1
ATOM 531 O O . ALA A 1 72 ? -5.000 8.469 -4.488 1.00 90.69 72 ALA A O 1
ATOM 532 N N . ALA A 1 73 ? -5.544 6.325 -4.871 1.00 90.31 73 ALA A N 1
ATOM 533 C CA . ALA A 1 73 ? -6.972 6.481 -4.654 1.00 90.31 73 ALA A CA 1
ATOM 534 C C . ALA A 1 73 ? -7.498 5.343 -3.778 1.00 90.31 73 ALA A C 1
ATOM 536 O O . ALA A 1 73 ? -7.102 4.186 -3.931 1.00 90.31 73 ALA A O 1
ATOM 537 N N . VAL A 1 74 ? -8.424 5.672 -2.879 1.00 90.56 74 VAL A N 1
ATOM 538 C CA . VAL A 1 74 ? -9.111 4.704 -2.019 1.00 90.56 74 VAL A CA 1
ATOM 539 C C . VAL A 1 74 ? -10.616 4.867 -2.190 1.00 90.56 74 VAL A C 1
ATOM 541 O O . VAL A 1 74 ? -11.153 5.973 -2.156 1.00 90.56 74 VAL A O 1
ATOM 544 N N . GLN A 1 75 ? -11.310 3.745 -2.365 1.00 90.31 75 GLN A N 1
ATOM 545 C CA . GLN A 1 75 ? -12.765 3.694 -2.465 1.00 90.31 75 GLN A CA 1
ATOM 546 C C . GLN A 1 75 ? -13.304 2.683 -1.454 1.00 90.31 75 GLN A C 1
ATOM 548 O O . GLN A 1 75 ? -12.786 1.573 -1.335 1.00 90.31 75 GLN A O 1
ATOM 553 N N . LEU A 1 76 ? -14.362 3.052 -0.732 1.00 89.62 76 LEU A N 1
ATOM 554 C CA . LEU A 1 76 ? -15.106 2.128 0.120 1.00 89.62 76 LEU A CA 1
ATOM 555 C C . LEU A 1 76 ? -16.285 1.580 -0.666 1.00 89.62 76 LEU A C 1
ATOM 557 O O . LEU A 1 76 ? -17.140 2.341 -1.096 1.00 89.62 76 LEU A O 1
ATOM 561 N N . VAL A 1 77 ? -16.378 0.265 -0.820 1.00 90.19 77 VAL A N 1
ATOM 562 C CA . VAL A 1 77 ? -17.518 -0.355 -1.501 1.00 90.19 77 VAL A CA 1
ATOM 563 C C . VAL A 1 77 ? -18.466 -0.939 -0.462 1.00 90.19 77 VAL A C 1
ATOM 565 O O . VAL A 1 77 ? -18.084 -1.809 0.319 1.00 90.19 77 VAL A O 1
ATOM 568 N N . LYS A 1 78 ? -19.720 -0.479 -0.453 1.00 88.69 78 LYS A N 1
ATOM 569 C CA . LYS A 1 78 ? -20.773 -0.991 0.434 1.00 88.69 78 LYS A CA 1
ATOM 570 C C . LYS A 1 78 ? -22.001 -1.328 -0.406 1.00 88.69 78 LYS A C 1
ATOM 572 O O . LYS A 1 78 ? -22.506 -0.467 -1.114 1.00 88.69 78 LYS A O 1
ATOM 577 N N . TRP A 1 79 ? -22.474 -2.576 -0.339 1.00 91.81 79 TRP A N 1
ATOM 578 C CA . TRP A 1 79 ? -23.586 -3.076 -1.173 1.00 91.81 79 TRP A CA 1
ATOM 579 C C . TRP A 1 79 ? -23.361 -2.890 -2.687 1.00 91.81 79 TRP A C 1
ATOM 581 O O . TRP A 1 79 ? -24.293 -2.605 -3.428 1.00 91.81 79 TRP A O 1
ATOM 591 N N . GLY A 1 80 ? -22.109 -3.001 -3.145 1.00 89.81 80 GLY A N 1
ATOM 592 C CA . GLY A 1 80 ? -21.738 -2.769 -4.548 1.00 89.81 80 GLY A CA 1
ATOM 593 C C . GLY A 1 80 ? -21.656 -1.294 -4.958 1.00 89.81 80 GLY A C 1
ATOM 594 O O . GLY A 1 80 ? -21.287 -1.006 -6.090 1.00 89.81 80 GLY A O 1
ATOM 595 N N . ILE A 1 81 ? -21.951 -0.360 -4.050 1.00 90.50 81 ILE A N 1
ATOM 596 C CA . ILE A 1 81 ? -21.897 1.078 -4.315 1.00 90.50 81 ILE A CA 1
ATOM 597 C C . ILE A 1 81 ? -20.542 1.624 -3.838 1.00 90.50 81 ILE A C 1
ATOM 599 O O . ILE A 1 81 ? -20.199 1.418 -2.666 1.00 90.50 81 ILE A O 1
ATOM 603 N N . PRO A 1 82 ? -19.767 2.304 -4.705 1.00 89.69 82 PRO A N 1
ATOM 604 C CA . PRO A 1 82 ? -18.526 2.955 -4.313 1.00 89.69 82 PRO A CA 1
ATOM 605 C C . PRO A 1 82 ? -18.809 4.270 -3.577 1.00 89.69 82 PRO A C 1
ATOM 607 O O . PRO A 1 82 ? -19.607 5.098 -4.012 1.00 89.69 82 PRO A O 1
ATOM 610 N N . PHE A 1 83 ? -18.109 4.474 -2.469 1.00 87.94 83 PHE A N 1
ATOM 611 C CA . PHE A 1 83 ? -18.098 5.693 -1.676 1.00 87.94 83 PHE A CA 1
ATOM 612 C C . PHE A 1 83 ? -16.674 6.259 -1.681 1.00 87.94 83 PHE A C 1
ATOM 614 O O . PHE A 1 83 ? -15.732 5.534 -1.336 1.00 87.94 83 PHE A O 1
ATOM 621 N N . PRO A 1 84 ? -16.490 7.530 -2.071 1.00 82.00 84 PRO A N 1
ATOM 622 C CA . PRO A 1 84 ? -15.166 8.129 -2.134 1.00 82.00 84 PRO A CA 1
ATOM 623 C C . PRO A 1 84 ? -14.580 8.304 -0.729 1.00 82.00 84 PRO A C 1
ATOM 625 O O . PRO A 1 84 ? -15.281 8.698 0.206 1.00 82.00 84 PRO A O 1
ATOM 628 N N . VAL A 1 85 ? -13.279 8.043 -0.598 1.00 83.81 85 VAL A N 1
ATOM 629 C CA . VAL A 1 85 ? -12.487 8.399 0.583 1.00 83.81 85 VAL A CA 1
ATOM 630 C C . VAL A 1 85 ? -11.362 9.315 0.137 1.00 83.81 85 VAL A C 1
ATOM 632 O O . VAL A 1 85 ? -10.602 8.977 -0.766 1.00 83.81 85 VAL A O 1
ATOM 635 N N . GLY A 1 86 ? -11.273 10.486 0.765 1.00 84.00 86 GLY A N 1
ATOM 636 C CA . GLY A 1 86 ? -10.166 11.405 0.540 1.00 84.00 86 GLY A CA 1
ATOM 637 C C . GLY A 1 86 ? -8.902 10.907 1.232 1.00 84.00 86 GLY A C 1
ATOM 638 O O . GLY A 1 86 ? -8.950 10.518 2.399 1.00 84.00 86 GLY A O 1
ATOM 639 N N . LEU A 1 87 ? -7.783 10.942 0.513 1.00 87.62 87 LEU A N 1
ATOM 640 C CA . LEU A 1 87 ? -6.450 10.898 1.104 1.00 87.62 87 LEU A CA 1
ATOM 641 C C . LEU A 1 87 ? -5.975 12.335 1.324 1.00 87.62 87 LEU A C 1
ATOM 643 O O . LEU A 1 87 ? -6.248 13.202 0.496 1.00 87.62 87 LEU A O 1
ATOM 647 N N . GLU A 1 88 ? -5.270 12.586 2.428 1.00 86.44 88 GLU A N 1
ATOM 648 C CA . GLU A 1 88 ? -4.692 13.909 2.708 1.00 86.44 88 GLU A CA 1
ATOM 649 C C . GLU A 1 88 ? -3.643 14.292 1.659 1.00 86.44 88 GLU A C 1
ATOM 651 O O . GLU A 1 88 ? -3.626 15.423 1.180 1.00 86.44 88 GLU A O 1
ATOM 656 N N . ASN A 1 89 ? -2.807 13.327 1.266 1.00 88.12 89 ASN A N 1
ATOM 657 C CA . ASN A 1 89 ? -1.861 13.461 0.172 1.00 88.12 89 ASN A CA 1
ATOM 658 C C . ASN A 1 89 ? -2.016 12.267 -0.783 1.00 88.12 89 ASN A C 1
ATOM 660 O O . ASN A 1 89 ? -1.704 11.142 -0.395 1.00 88.12 89 ASN A O 1
ATOM 664 N N . PRO A 1 90 ? -2.519 12.474 -2.010 1.00 89.44 90 PRO A N 1
ATOM 665 C CA . PRO A 1 90 ? -2.650 11.397 -2.981 1.00 89.44 90 PRO A CA 1
ATOM 666 C C . PRO A 1 90 ? -1.329 11.073 -3.699 1.00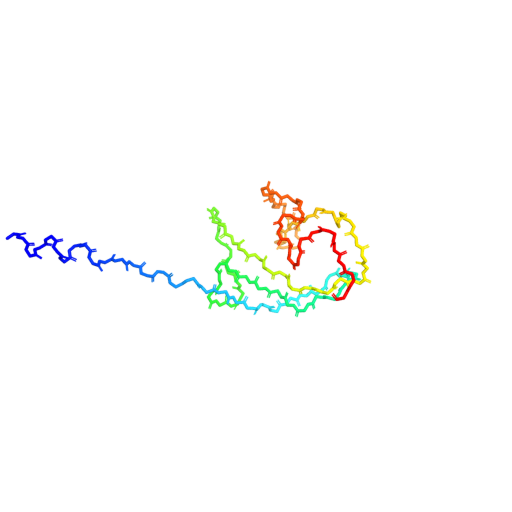 89.44 90 PRO A C 1
ATOM 668 O O . PRO A 1 90 ? -1.205 9.983 -4.247 1.00 89.44 90 PRO A O 1
ATOM 671 N N . GLN A 1 91 ? -0.323 11.957 -3.692 1.00 90.44 91 GLN A N 1
ATOM 672 C CA . GLN A 1 91 ? 0.941 11.710 -4.395 1.00 90.44 91 GLN A CA 1
ATOM 673 C C . GLN A 1 91 ? 1.753 10.594 -3.730 1.00 90.44 91 GLN A C 1
ATOM 675 O O . GLN A 1 91 ? 2.276 10.755 -2.628 1.00 90.44 91 GLN A O 1
ATOM 680 N N . ILE A 1 92 ? 1.954 9.483 -4.444 1.00 89.31 92 ILE A N 1
ATOM 681 C CA . ILE A 1 92 ? 2.529 8.274 -3.833 1.00 89.31 92 ILE A CA 1
ATOM 682 C C . ILE A 1 92 ? 4.033 8.365 -3.560 1.00 89.31 92 ILE A C 1
ATOM 684 O O . ILE A 1 92 ? 4.570 7.579 -2.780 1.00 89.31 92 ILE A O 1
ATOM 688 N N . CYS A 1 93 ? 4.739 9.310 -4.187 1.00 89.12 93 CYS A N 1
ATOM 689 C CA . CYS A 1 93 ? 6.191 9.433 -4.046 1.00 89.12 93 CYS A CA 1
ATOM 690 C C . CYS A 1 93 ? 6.646 9.817 -2.630 1.00 89.12 93 CYS A C 1
ATOM 692 O O . CYS A 1 93 ? 7.800 9.564 -2.284 1.00 89.12 93 CYS A O 1
ATOM 694 N N . GLY A 1 94 ? 5.752 10.383 -1.808 1.00 88.31 94 GLY A N 1
ATOM 695 C CA . GLY A 1 94 ? 6.005 10.623 -0.384 1.00 88.31 94 GLY A CA 1
ATOM 696 C C . GLY A 1 94 ? 5.874 9.370 0.491 1.00 88.31 94 GLY A C 1
ATOM 697 O O . GLY A 1 94 ? 6.476 9.312 1.561 1.00 88.31 94 GLY A O 1
ATOM 698 N N . ASP A 1 95 ? 5.143 8.356 0.020 1.00 90.06 95 ASP A N 1
ATOM 699 C CA . ASP A 1 95 ? 4.734 7.192 0.819 1.00 90.06 95 ASP A CA 1
ATOM 700 C C . ASP A 1 95 ? 5.374 5.869 0.362 1.00 90.06 95 ASP A C 1
ATOM 702 O O . ASP A 1 95 ? 5.329 4.864 1.081 1.00 90.06 95 ASP A O 1
ATOM 706 N N . VAL A 1 96 ? 6.010 5.853 -0.814 1.00 91.88 96 VAL A N 1
ATOM 707 C CA . VAL A 1 96 ? 6.706 4.681 -1.360 1.00 91.88 96 VAL A CA 1
ATOM 708 C C . VAL A 1 96 ? 8.179 4.633 -0.941 1.00 91.88 96 VAL A C 1
ATOM 710 O O . VAL A 1 96 ? 8.856 5.656 -0.821 1.00 91.88 96 VAL A O 1
ATOM 713 N N . LYS A 1 97 ? 8.689 3.417 -0.709 1.00 91.75 97 LYS A N 1
ATOM 714 C CA . LYS A 1 97 ? 10.101 3.153 -0.402 1.00 91.75 97 LYS A CA 1
ATOM 715 C C . LYS A 1 97 ? 10.639 2.022 -1.292 1.00 91.75 97 LYS A C 1
ATOM 717 O O . LYS A 1 97 ? 10.011 0.964 -1.299 1.00 91.75 97 LYS A O 1
ATOM 722 N N . PRO A 1 98 ? 11.802 2.189 -1.957 1.00 89.56 98 PRO A N 1
ATOM 723 C CA . PRO A 1 98 ? 12.578 3.431 -2.068 1.00 89.56 98 PRO A CA 1
ATOM 724 C C . PRO A 1 98 ? 11.769 4.550 -2.742 1.00 89.56 98 PRO A C 1
ATOM 726 O O . PRO A 1 98 ? 10.805 4.276 -3.453 1.00 89.56 98 PRO A O 1
ATOM 729 N N . SER A 1 99 ? 12.113 5.805 -2.443 1.00 88.25 99 SER A N 1
ATOM 730 C CA . SER A 1 99 ? 11.410 6.964 -3.003 1.00 88.25 99 SER A CA 1
ATOM 731 C C . SER A 1 99 ? 11.547 7.012 -4.523 1.00 88.25 99 SER A C 1
ATOM 733 O O . SER A 1 99 ? 12.486 6.450 -5.086 1.00 88.25 99 SER A O 1
ATOM 735 N N . CYS A 1 100 ? 10.613 7.704 -5.177 1.00 90.12 100 CYS A N 1
ATOM 736 C CA . CYS A 1 100 ? 10.615 7.872 -6.626 1.00 90.12 100 CYS A CA 1
ATOM 737 C C . CYS A 1 100 ? 11.961 8.414 -7.164 1.00 90.12 100 CYS A C 1
ATOM 739 O O . CYS A 1 100 ? 12.608 9.212 -6.478 1.00 90.12 100 CYS A O 1
ATOM 741 N N . PRO A 1 101 ? 12.368 8.049 -8.396 1.00 92.38 101 PRO A N 1
ATOM 742 C CA . PRO A 1 101 ? 11.625 7.248 -9.375 1.00 92.38 101 PRO A CA 1
ATOM 743 C C . PRO A 1 101 ? 11.473 5.785 -8.945 1.00 92.38 101 PRO A C 1
ATOM 745 O O . PRO A 1 101 ? 12.397 5.199 -8.383 1.00 92.38 101 PRO A O 1
ATOM 748 N N . LEU A 1 102 ? 10.313 5.185 -9.232 1.00 90.69 102 LEU A N 1
ATOM 749 C CA . LEU A 1 102 ? 10.175 3.737 -9.108 1.00 90.69 102 LEU A CA 1
ATOM 750 C C . LEU A 1 102 ? 11.161 3.092 -10.069 1.00 90.69 102 LEU A C 1
ATOM 752 O O . LEU A 1 102 ? 11.238 3.491 -11.230 1.00 90.69 102 LEU A O 1
ATOM 756 N N . GLN A 1 103 ? 11.898 2.104 -9.588 1.00 91.06 103 GLN A N 1
ATOM 757 C CA . GLN A 1 103 ? 12.783 1.303 -10.417 1.00 91.06 103 GLN A CA 1
ATOM 758 C C . GLN A 1 103 ? 12.144 -0.054 -10.647 1.00 91.06 103 GLN A C 1
ATOM 760 O O . GLN A 1 103 ? 11.548 -0.615 -9.731 1.00 91.06 103 GLN A O 1
ATOM 765 N N . THR A 1 104 ? 12.278 -0.575 -11.863 1.00 91.06 104 THR A N 1
ATOM 766 C CA . THR A 1 104 ? 11.907 -1.963 -12.144 1.00 91.06 104 THR A CA 1
ATOM 767 C C . THR A 1 104 ? 12.666 -2.917 -11.222 1.00 91.06 104 THR A C 1
ATOM 769 O O . THR A 1 104 ? 13.872 -2.751 -11.023 1.00 91.06 104 THR A O 1
ATOM 772 N N . GLY A 1 105 ? 11.993 -3.956 -10.724 1.00 83.44 105 GLY A N 1
ATOM 773 C CA . GLY A 1 105 ? 12.636 -4.984 -9.899 1.00 83.44 105 GLY A CA 1
ATOM 774 C C . GLY A 1 105 ? 11.904 -5.327 -8.625 1.00 83.44 105 GLY A C 1
ATOM 775 O O . GLY A 1 105 ? 11.240 -4.460 -8.025 1.00 83.44 105 GLY A O 1
#

Organism: Opisthorchis viverrini (NCBI:txid6198)

Radius of gyration: 19.52 Å; chains: 1; bounding box: 36×26×66 Å

InterPro domains:
  IPR003172 MD-2-related lipid-recognition domain [PF02221] (22-105)
  IPR014756 Immunoglobulin E-set [SSF81296] (21-105)

Sequence (105 aa):
MLIQHTILLLTTAFTLVSAETVTYKDCGSKLTVGSVSVQPCKQTPCVLKRGSSSTIRIVFRANETAGLPGDAAVQLVKWGIPFPVGLENPQICGDVKPSCPLQTG

pLDDT: mean 85.43, std 12.93, range [49.91, 97.25]

Secondary structure (DSSP, 8-state):
-HHHHHHHT----------EEEP---SS-SSEEEEEEEES-SSSSP-PPTTS--EEEEEEE-SS-BS---B--EEEEETTEEEEE--S--BGGGTSSSPSSB---

Foldseek 3Di:
DVVVVVVVPPPPPDDDKDKDWDDDDDDDDPWAWDTKIKIRADDPPRDDDPPDDMDIDIDTADQAFAQFPDFDFDWDADPNDTDGDDDPGRRCQVPDPPGDRDHGD